Protein AF-K1U052-F1 (afdb_monomer_lite)

Radius of gyration: 28.9 Å; chains: 1; bounding box: 71×41×58 Å

Structure (mmCIF, N/CA/C/O backbone):
data_AF-K1U052-F1
#
_entry.id   AF-K1U052-F1
#
loop_
_atom_site.group_PDB
_atom_site.id
_atom_site.type_symbol
_atom_site.label_atom_id
_atom_site.label_alt_id
_atom_site.label_comp_id
_atom_site.label_asym_id
_atom_site.label_entity_id
_atom_site.label_seq_id
_atom_site.pdbx_PDB_ins_code
_atom_site.Cartn_x
_atom_site.Cartn_y
_atom_site.Cartn_z
_atom_site.occupancy
_atom_site.B_iso_or_equiv
_atom_site.auth_seq_id
_atom_site.auth_comp_id
_atom_site.auth_asym_id
_atom_site.auth_atom_id
_atom_site.pdbx_PDB_model_num
ATOM 1 N N . MET A 1 1 ? 57.858 -29.664 46.710 1.00 47.97 1 M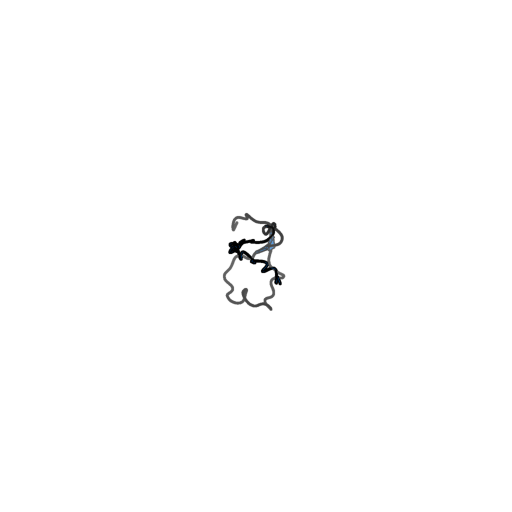ET A N 1
ATOM 2 C CA . MET A 1 1 ? 58.265 -28.668 45.689 1.00 47.97 1 MET A CA 1
ATOM 3 C C . MET A 1 1 ? 57.892 -29.277 44.341 1.00 47.97 1 MET A C 1
ATOM 5 O O . MET A 1 1 ? 58.208 -30.438 44.166 1.00 47.97 1 MET A O 1
ATOM 9 N N . ALA A 1 2 ? 57.152 -28.683 43.413 1.00 46.12 2 ALA A N 1
ATOM 10 C CA . ALA A 1 2 ? 56.809 -27.293 43.163 1.00 46.12 2 ALA A CA 1
ATOM 11 C C . ALA A 1 2 ? 55.384 -27.209 42.574 1.00 46.12 2 ALA A C 1
ATOM 13 O O . ALA A 1 2 ? 54.978 -28.063 41.791 1.00 46.12 2 ALA A O 1
ATOM 14 N N . THR A 1 3 ? 54.626 -26.188 42.964 1.00 47.16 3 THR A N 1
ATOM 15 C CA . THR A 1 3 ? 53.330 -25.833 42.373 1.00 47.16 3 THR A CA 1
ATOM 16 C C . THR A 1 3 ? 53.567 -25.027 41.096 1.00 47.16 3 THR A C 1
ATOM 18 O O . THR A 1 3 ? 54.158 -23.951 41.154 1.00 47.16 3 THR A O 1
ATOM 21 N N . GLY A 1 4 ? 53.133 -25.544 39.945 1.00 54.16 4 GLY A N 1
ATOM 22 C CA . GLY A 1 4 ? 53.186 -24.831 38.667 1.00 54.16 4 GLY A CA 1
ATOM 23 C C . GLY A 1 4 ? 52.036 -23.831 38.555 1.00 54.16 4 GLY A C 1
ATOM 24 O O . GLY A 1 4 ? 50.875 -24.228 38.524 1.00 54.16 4 GLY A O 1
ATOM 25 N N . LEU A 1 5 ? 52.353 -22.537 38.512 1.00 64.69 5 LEU A N 1
ATOM 26 C CA . LEU A 1 5 ? 51.388 -21.456 38.318 1.00 64.69 5 LEU A CA 1
ATOM 27 C C . LEU A 1 5 ? 51.168 -21.236 36.813 1.00 64.69 5 LEU A C 1
ATOM 29 O O . LEU A 1 5 ? 52.050 -20.727 36.126 1.00 64.69 5 LEU A O 1
ATOM 33 N N . PHE A 1 6 ? 50.000 -21.619 36.296 1.00 61.69 6 PHE A N 1
ATOM 34 C CA . PHE A 1 6 ? 49.592 -21.308 34.923 1.00 61.69 6 PHE A CA 1
ATOM 35 C C . PHE A 1 6 ? 49.003 -19.890 34.901 1.00 61.69 6 PHE A C 1
ATOM 37 O O . PHE A 1 6 ? 47.912 -19.654 35.421 1.00 61.69 6 PHE A O 1
ATOM 44 N N . ALA A 1 7 ? 49.739 -18.922 34.355 1.00 65.94 7 ALA A N 1
ATOM 45 C CA . ALA A 1 7 ? 49.252 -17.555 34.208 1.00 65.94 7 ALA A CA 1
ATOM 46 C C . ALA A 1 7 ? 48.253 -17.479 33.039 1.00 65.94 7 ALA A C 1
ATOM 48 O O . ALA A 1 7 ? 48.628 -17.640 31.878 1.00 65.94 7 ALA A O 1
ATOM 49 N N . LEU A 1 8 ? 46.977 -17.232 33.343 1.00 68.56 8 LEU A N 1
ATOM 50 C CA . LEU A 1 8 ? 45.954 -16.919 32.345 1.00 68.56 8 LEU A CA 1
ATOM 51 C C . LEU A 1 8 ? 46.111 -15.451 31.924 1.00 68.56 8 LEU A C 1
ATOM 53 O O . LEU A 1 8 ? 45.734 -14.537 32.654 1.00 68.56 8 LEU A O 1
ATOM 57 N N . LEU A 1 9 ? 46.690 -15.218 30.747 1.00 68.25 9 LEU A N 1
ATOM 58 C CA . LEU A 1 9 ? 46.706 -13.901 30.111 1.00 68.25 9 LEU A CA 1
ATOM 59 C C . LEU A 1 9 ? 45.305 -13.601 29.554 1.00 68.25 9 LEU A C 1
ATOM 61 O O . LEU A 1 9 ? 44.953 -14.039 28.461 1.00 68.25 9 LEU A O 1
ATOM 65 N N . SER A 1 10 ? 44.501 -12.854 30.313 1.00 72.06 10 SER A N 1
ATOM 66 C CA . SER A 1 10 ? 43.226 -12.302 29.838 1.00 72.06 10 SER A CA 1
ATOM 67 C C . SER A 1 10 ? 43.479 -11.161 28.852 1.00 72.06 10 SER A C 1
ATOM 69 O O . SER A 1 10 ? 43.656 -10.010 29.247 1.00 72.06 10 SER A O 1
ATOM 71 N N . GLY A 1 11 ? 43.496 -11.471 27.556 1.00 75.31 11 GLY A N 1
ATOM 72 C CA . GLY A 1 11 ? 43.383 -10.464 26.503 1.00 75.31 11 GLY A CA 1
ATOM 73 C C . GLY A 1 11 ? 41.938 -9.977 26.396 1.00 75.31 11 GLY A C 1
ATOM 74 O O . GLY A 1 11 ? 41.023 -10.786 26.251 1.00 75.31 11 GLY A O 1
ATOM 75 N N . ALA A 1 12 ? 41.712 -8.664 26.468 1.00 77.12 12 ALA A N 1
ATOM 76 C CA . ALA A 1 12 ? 40.393 -8.090 26.226 1.00 77.12 12 ALA A CA 1
ATOM 77 C C . ALA A 1 12 ? 39.998 -8.322 24.757 1.00 77.12 12 ALA A C 1
ATOM 79 O O . ALA A 1 12 ? 40.611 -7.761 23.849 1.00 77.12 12 ALA A O 1
ATOM 80 N N . VAL A 1 13 ? 38.984 -9.156 24.517 1.00 80.50 13 VAL A N 1
ATOM 81 C CA . VAL A 1 13 ? 38.394 -9.316 23.184 1.00 80.50 13 VAL A CA 1
ATOM 82 C C . VAL A 1 13 ? 37.532 -8.082 22.914 1.00 80.50 13 VAL A C 1
ATOM 84 O O . VAL A 1 13 ? 36.569 -7.854 23.649 1.00 80.50 13 VAL A O 1
ATOM 87 N N . PRO A 1 14 ? 37.835 -7.264 21.892 1.00 77.19 14 PRO A N 1
ATOM 88 C CA . PRO A 1 14 ? 36.967 -6.151 21.548 1.00 77.19 14 PRO A CA 1
ATOM 89 C C . PRO A 1 14 ? 35.646 -6.706 21.008 1.00 77.19 14 PRO A C 1
ATOM 91 O O . PRO A 1 14 ? 35.618 -7.334 19.948 1.00 77.19 14 PRO A O 1
ATOM 94 N N . VAL A 1 15 ? 34.542 -6.474 21.723 1.00 79.56 15 VAL A N 1
ATOM 95 C CA . VAL A 1 15 ? 33.210 -6.761 21.184 1.00 79.56 15 VAL A CA 1
ATOM 96 C C . VAL A 1 15 ? 32.902 -5.701 20.127 1.00 79.56 15 VAL A C 1
ATOM 98 O O . VAL A 1 15 ? 32.939 -4.501 20.398 1.00 79.56 15 VAL A O 1
ATOM 101 N N . ARG A 1 16 ? 32.645 -6.128 18.889 1.00 81.50 16 ARG A N 1
ATOM 102 C CA . ARG A 1 16 ? 32.133 -5.233 17.848 1.00 81.50 16 ARG A CA 1
ATOM 103 C C . ARG A 1 16 ? 30.620 -5.361 17.819 1.00 81.50 16 ARG A C 1
ATOM 105 O O . ARG A 1 16 ? 30.104 -6.460 17.641 1.00 81.50 16 ARG A O 1
ATOM 112 N N . ALA A 1 17 ? 29.912 -4.246 17.959 1.00 77.56 17 ALA A N 1
ATOM 113 C CA . ALA A 1 17 ? 28.494 -4.208 17.642 1.00 77.56 17 ALA A CA 1
ATOM 114 C C . ALA A 1 17 ? 28.345 -4.341 16.119 1.00 77.56 17 ALA A C 1
ATOM 116 O O . ALA A 1 17 ? 28.613 -3.397 15.377 1.00 77.56 17 ALA A O 1
ATOM 117 N N . GLN A 1 18 ? 27.969 -5.527 15.638 1.00 78.00 18 GLN A N 1
ATOM 118 C CA . GLN A 1 18 ? 27.556 -5.689 14.249 1.00 78.00 18 GLN A CA 1
ATOM 119 C C . GLN A 1 18 ? 26.121 -5.187 14.130 1.00 78.00 18 GLN A C 1
ATOM 121 O O . GLN A 1 18 ? 25.178 -5.872 14.521 1.00 78.00 18 GLN A O 1
ATOM 126 N N . VAL A 1 19 ? 25.952 -3.985 13.586 1.00 74.81 19 VAL A N 1
ATOM 127 C CA . VAL A 1 19 ? 24.630 -3.529 13.163 1.00 74.81 19 VAL A CA 1
ATOM 128 C C . VAL A 1 19 ? 24.259 -4.342 11.924 1.00 74.81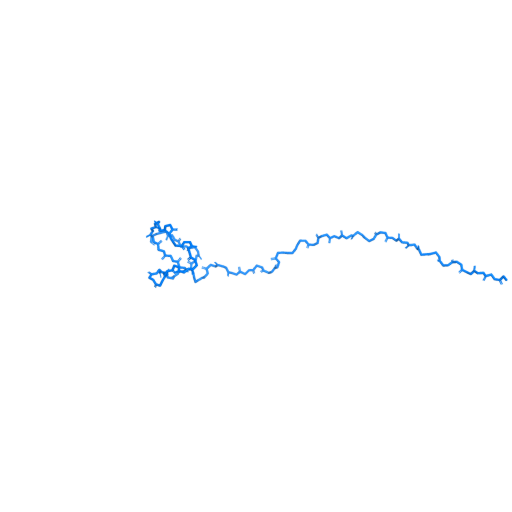 19 VAL A C 1
ATOM 130 O O . VAL A 1 19 ? 24.909 -4.232 10.887 1.00 74.81 19 VAL A O 1
ATOM 133 N N . SER A 1 20 ? 23.257 -5.207 12.050 1.00 78.12 20 SER A N 1
ATOM 134 C CA . SER A 1 20 ? 22.664 -5.925 10.924 1.00 78.12 20 SER A CA 1
ATOM 135 C C . SER A 1 20 ? 21.204 -5.520 10.815 1.00 78.12 20 SER A C 1
ATOM 137 O O . SER A 1 20 ? 20.462 -5.615 11.788 1.00 78.12 20 SER A O 1
ATOM 139 N N . PHE A 1 21 ? 20.797 -5.079 9.628 1.00 81.25 21 PHE A N 1
ATOM 140 C CA . PHE A 1 21 ? 19.412 -4.713 9.320 1.00 81.25 21 PHE A CA 1
ATOM 141 C C . PHE A 1 21 ? 18.626 -5.884 8.707 1.00 81.25 21 PHE A C 1
ATOM 143 O O . PHE A 1 21 ? 17.525 -5.700 8.199 1.00 81.25 21 PHE A O 1
ATOM 150 N N . GLY A 1 22 ? 19.194 -7.096 8.742 1.00 85.69 22 GLY A N 1
ATOM 151 C CA . GLY A 1 22 ? 18.647 -8.256 8.047 1.00 85.69 22 GLY A CA 1
ATOM 152 C C . GLY A 1 22 ? 18.861 -8.183 6.533 1.00 85.69 22 GLY A C 1
ATOM 153 O O . GLY A 1 22 ? 19.771 -7.509 6.046 1.00 85.69 22 GLY A O 1
ATOM 154 N N . ARG A 1 23 ? 18.038 -8.922 5.783 1.00 88.62 23 ARG A N 1
ATOM 155 C CA . ARG A 1 23 ? 18.037 -8.916 4.317 1.00 88.62 23 ARG A CA 1
ATOM 156 C C . ARG A 1 23 ? 17.013 -7.897 3.832 1.00 88.62 23 ARG A C 1
ATOM 158 O O . ARG A 1 23 ? 15.855 -7.978 4.220 1.00 88.62 23 ARG A O 1
ATOM 165 N N . ALA A 1 24 ? 17.428 -6.976 2.968 1.00 91.44 24 ALA A N 1
ATOM 166 C CA . ALA A 1 24 ? 16.486 -6.088 2.302 1.00 91.44 24 ALA A CA 1
ATOM 167 C C . ALA A 1 24 ? 15.534 -6.902 1.411 1.00 91.44 24 ALA A C 1
ATOM 169 O O . ALA A 1 24 ? 15.976 -7.773 0.656 1.00 91.44 24 ALA A O 1
ATOM 170 N N . GLU A 1 25 ? 14.241 -6.600 1.490 1.00 91.69 25 GLU A N 1
ATOM 171 C CA . GLU A 1 25 ? 13.204 -7.234 0.679 1.00 91.69 25 GLU A CA 1
ATOM 172 C C . GLU A 1 25 ? 12.434 -6.192 -0.131 1.00 91.69 25 GLU A C 1
ATOM 174 O O . GLU A 1 25 ? 12.410 -5.005 0.200 1.00 91.69 25 GLU A O 1
ATOM 179 N N . LYS A 1 26 ? 11.831 -6.642 -1.234 1.00 93.88 26 LYS A N 1
ATOM 180 C CA . LYS A 1 26 ? 11.052 -5.788 -2.129 1.00 93.88 26 LYS A CA 1
ATOM 181 C C . LYS A 1 26 ? 9.757 -5.380 -1.424 1.00 93.88 26 LYS A C 1
ATOM 183 O O . LYS A 1 26 ? 8.998 -6.236 -0.993 1.00 93.88 26 LYS A O 1
ATOM 188 N N . CYS A 1 27 ? 9.500 -4.078 -1.350 1.00 94.62 27 CYS A N 1
ATOM 189 C CA . CYS A 1 27 ? 8.322 -3.512 -0.687 1.00 94.62 27 CYS A CA 1
ATOM 190 C C . CYS A 1 27 ? 7.436 -2.690 -1.633 1.00 94.62 27 CYS A C 1
ATOM 192 O O . CYS A 1 27 ? 6.682 -1.840 -1.176 1.00 94.62 27 CYS A O 1
ATOM 194 N N . VAL A 1 28 ? 7.558 -2.883 -2.949 1.00 97.50 28 VAL A N 1
ATOM 195 C CA . VAL A 1 28 ? 6.845 -2.056 -3.937 1.00 97.50 28 VAL A CA 1
ATOM 196 C C . VAL A 1 28 ? 5.566 -2.693 -4.471 1.00 97.50 28 VAL A C 1
ATOM 198 O O . VAL A 1 28 ? 4.803 -2.000 -5.126 1.00 97.50 28 VAL A O 1
ATOM 201 N N . ASP A 1 29 ? 5.317 -3.975 -4.214 1.00 97.38 29 ASP A N 1
ATOM 202 C CA . ASP A 1 29 ? 4.144 -4.683 -4.739 1.00 97.38 29 ASP A CA 1
ATOM 203 C C . ASP A 1 29 ? 2.954 -4.628 -3.761 1.00 97.38 29 ASP A C 1
ATOM 205 O O . ASP A 1 29 ? 3.129 -4.348 -2.576 1.00 97.38 29 ASP A O 1
ATOM 209 N N . ASP A 1 30 ? 1.752 -4.906 -4.275 1.00 96.50 30 ASP A N 1
ATOM 210 C CA . ASP A 1 30 ? 0.505 -5.104 -3.515 1.00 96.50 30 ASP A CA 1
ATOM 211 C C . ASP A 1 30 ? 0.024 -3.927 -2.648 1.00 96.50 30 ASP A C 1
ATOM 213 O O . ASP A 1 30 ? -0.776 -4.112 -1.725 1.00 96.50 30 ASP A O 1
ATOM 217 N N . TRP A 1 31 ? 0.422 -2.700 -2.985 1.00 97.00 31 TRP A N 1
ATOM 218 C CA . TRP A 1 31 ? -0.079 -1.500 -2.318 1.00 97.00 31 TRP A CA 1
ATOM 219 C C . TRP A 1 31 ? -1.544 -1.247 -2.652 1.00 97.00 31 TRP A C 1
ATOM 221 O O . TRP A 1 31 ? -1.953 -1.380 -3.804 1.00 97.00 31 TRP A O 1
ATOM 231 N N . LEU A 1 32 ? -2.315 -0.809 -1.658 1.00 97.06 32 LEU A N 1
ATOM 232 C CA . LEU A 1 32 ? -3.656 -0.267 -1.853 1.00 97.06 32 LEU A CA 1
ATOM 233 C C . LEU A 1 32 ? -3.592 1.261 -1.902 1.00 97.06 32 LEU A C 1
ATOM 235 O O . LEU A 1 32 ? -2.918 1.894 -1.091 1.00 97.06 32 LEU A O 1
ATOM 239 N N . PHE A 1 33 ? -4.315 1.862 -2.844 1.00 95.94 33 PHE A N 1
ATOM 240 C CA . PHE A 1 33 ? -4.370 3.307 -3.033 1.00 95.94 33 PHE A CA 1
ATOM 241 C C . PHE A 1 33 ? -5.804 3.799 -3.229 1.00 95.94 33 PHE A C 1
ATOM 243 O O . PHE A 1 33 ? -6.602 3.211 -3.959 1.00 95.94 33 PHE A O 1
ATOM 250 N N . ARG A 1 34 ? -6.106 4.957 -2.646 1.00 95.38 34 ARG A N 1
ATOM 251 C CA . ARG A 1 34 ? -7.300 5.749 -2.93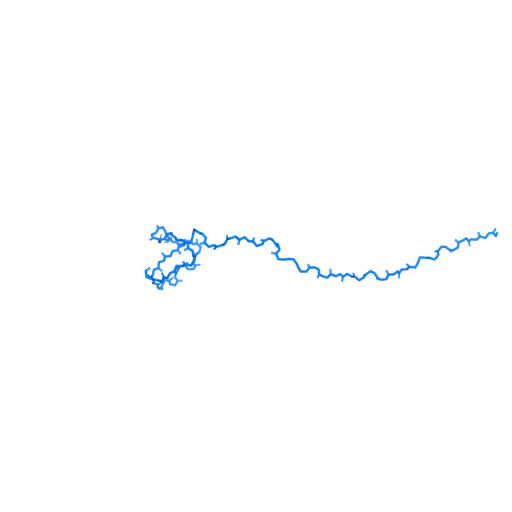7 1.00 95.38 34 ARG A CA 1
ATOM 252 C C . ARG A 1 34 ? -6.923 7.223 -2.875 1.00 95.38 34 ARG A C 1
ATOM 254 O O . ARG A 1 34 ? -6.235 7.637 -1.948 1.00 95.38 34 ARG A O 1
ATOM 261 N N . LEU A 1 35 ? -7.385 8.014 -3.841 1.00 95.06 35 LEU A N 1
ATOM 262 C CA . LEU A 1 35 ? -7.223 9.464 -3.789 1.00 95.06 35 LEU A CA 1
ATOM 263 C C . LEU A 1 35 ? -8.248 10.055 -2.811 1.00 95.06 35 LEU A C 1
ATOM 265 O O . LEU A 1 35 ? -9.450 9.855 -2.981 1.00 95.06 35 LEU A O 1
ATOM 269 N N . GLY A 1 36 ? -7.771 10.771 -1.797 1.00 93.00 36 GLY A N 1
ATOM 270 C CA . GLY A 1 36 ? -8.601 11.403 -0.772 1.00 93.00 36 GLY A CA 1
ATOM 271 C C . GLY A 1 36 ? -7.948 11.344 0.607 1.00 93.00 36 GLY A C 1
ATOM 272 O O . GLY A 1 36 ? -7.037 10.551 0.829 1.00 93.00 36 GLY A O 1
ATOM 273 N N . ASP A 1 37 ? -8.423 12.181 1.527 1.00 93.62 37 ASP A N 1
ATOM 274 C CA . ASP A 1 37 ? -7.932 12.242 2.907 1.00 93.62 37 ASP A CA 1
ATOM 275 C C . ASP A 1 37 ? -9.034 11.806 3.876 1.00 93.62 37 ASP A C 1
ATOM 277 O O . ASP A 1 37 ? -9.903 12.581 4.278 1.00 93.62 37 ASP A O 1
ATOM 281 N N . ASP A 1 38 ? -9.028 10.518 4.198 1.00 95.44 38 ASP A N 1
ATOM 282 C CA . ASP A 1 38 ? -9.918 9.926 5.185 1.00 95.44 38 ASP A CA 1
ATOM 283 C C . ASP A 1 38 ? -9.110 9.600 6.435 1.00 95.44 38 ASP A C 1
ATOM 285 O O . ASP A 1 38 ? -8.389 8.603 6.496 1.00 95.44 38 ASP A O 1
ATOM 289 N N . THR A 1 39 ? -9.241 10.448 7.453 1.00 96.50 39 THR A N 1
ATOM 290 C CA . THR A 1 39 ? -8.489 10.318 8.711 1.00 96.50 39 THR A CA 1
ATOM 291 C C . THR A 1 39 ? -8.724 8.990 9.444 1.00 96.50 39 THR A C 1
ATOM 293 O O . THR A 1 39 ? -7.931 8.623 10.319 1.00 96.50 39 THR A O 1
ATOM 296 N N . THR A 1 40 ? -9.782 8.249 9.093 1.00 97.75 4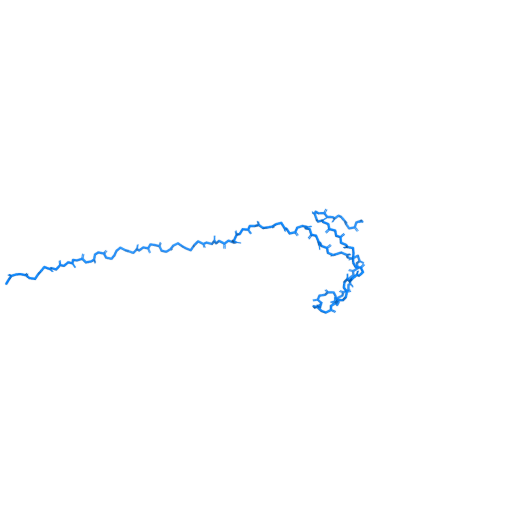0 THR A N 1
ATOM 297 C CA . THR A 1 40 ? -10.087 6.931 9.663 1.00 97.75 40 THR A CA 1
ATOM 298 C C . THR A 1 40 ? -9.315 5.792 8.992 1.00 97.75 40 THR A C 1
ATOM 300 O O . THR A 1 40 ? -9.162 4.741 9.611 1.00 97.75 40 THR A O 1
ATOM 303 N N . ALA A 1 41 ? -8.710 6.012 7.815 1.00 97.06 41 ALA A N 1
ATOM 304 C CA . ALA A 1 41 ? -7.928 5.010 7.074 1.00 97.06 41 ALA A CA 1
ATOM 305 C C . ALA A 1 41 ? -6.691 4.485 7.828 1.00 97.06 41 ALA A C 1
ATOM 307 O O . ALA A 1 41 ? -6.116 3.466 7.465 1.00 97.06 41 ALA A O 1
ATOM 308 N N . ARG A 1 42 ? -6.291 5.150 8.919 1.00 96.31 42 ARG A N 1
ATOM 309 C CA . ARG A 1 42 ? -5.243 4.676 9.839 1.00 96.31 42 ARG A CA 1
ATOM 310 C C . ARG A 1 42 ? -5.693 3.550 10.780 1.00 96.31 42 ARG A C 1
ATOM 312 O O . ARG A 1 42 ? -4.867 3.002 11.507 1.00 96.31 42 ARG A O 1
ATOM 319 N N . MET A 1 43 ? -6.996 3.296 10.892 1.00 98.12 43 MET A N 1
ATOM 320 C CA . MET A 1 43 ? -7.546 2.344 11.858 1.00 98.12 43 MET A CA 1
ATOM 321 C C . MET A 1 43 ? -7.333 0.902 11.372 1.00 98.12 43 MET A C 1
ATOM 323 O O . MET A 1 43 ? -7.646 0.617 10.222 1.00 98.12 43 MET A O 1
ATOM 327 N N . PRO A 1 44 ? -6.916 -0.046 12.237 1.00 97.56 44 PRO A N 1
ATOM 328 C CA . PRO A 1 44 ? -6.736 -1.449 11.837 1.00 97.56 44 PRO A CA 1
ATOM 329 C C . PRO A 1 44 ? -8.001 -2.145 11.309 1.00 97.56 44 PRO A C 1
ATOM 331 O O . PRO A 1 44 ? -7.899 -3.170 10.650 1.00 97.56 44 PRO A O 1
ATOM 334 N N . ALA A 1 45 ? -9.183 -1.618 11.642 1.00 97.62 45 ALA A N 1
ATOM 335 C CA . ALA A 1 45 ? -10.482 -2.145 11.222 1.00 97.62 45 ALA A CA 1
ATOM 336 C C . ALA A 1 45 ? -11.111 -1.351 10.058 1.00 97.62 45 ALA A C 1
ATOM 338 O O . ALA A 1 45 ? -12.309 -1.478 9.816 1.00 97.62 45 ALA A O 1
ATOM 339 N N . PHE A 1 46 ? -10.343 -0.482 9.396 1.00 97.56 46 PHE A N 1
ATOM 340 C CA . PHE A 1 46 ? -10.818 0.273 8.242 1.00 97.56 46 PHE A CA 1
ATOM 341 C C . PHE A 1 46 ? -11.086 -0.665 7.054 1.00 97.56 46 PHE A C 1
ATOM 343 O O . PHE A 1 46 ? -10.298 -1.568 6.788 1.0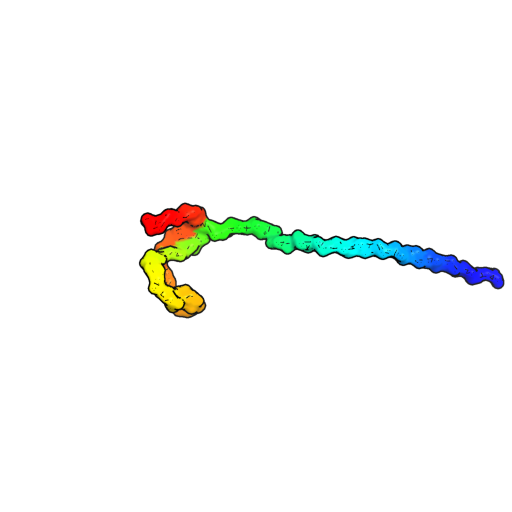0 97.56 46 PHE A O 1
ATOM 350 N N . ASP A 1 47 ? -12.196 -0.449 6.348 1.00 97.31 47 ASP A N 1
ATOM 351 C CA . ASP A 1 47 ? -12.532 -1.200 5.136 1.00 97.31 47 ASP A CA 1
ATOM 352 C C . ASP A 1 47 ? -11.882 -0.541 3.909 1.00 97.31 47 ASP A C 1
ATOM 354 O O . ASP A 1 47 ? -12.348 0.484 3.401 1.00 97.31 47 ASP A O 1
ATOM 358 N N . ASP A 1 48 ? -10.785 -1.130 3.439 1.00 97.44 48 ASP A N 1
ATOM 359 C CA . ASP A 1 48 ? -10.043 -0.713 2.249 1.00 97.44 48 ASP A CA 1
ATOM 360 C C . ASP A 1 48 ? -10.394 -1.533 0.993 1.00 97.44 48 ASP A C 1
ATOM 362 O O . ASP A 1 48 ? -9.753 -1.369 -0.047 1.00 97.44 48 ASP A O 1
ATOM 366 N N . SER A 1 49 ? -11.453 -2.354 1.027 1.00 97.00 49 SER A N 1
ATOM 367 C CA . SER A 1 49 ? -11.825 -3.258 -0.077 1.00 97.00 49 SER A CA 1
ATOM 368 C C . SER A 1 49 ? -12.101 -2.552 -1.412 1.00 97.00 49 SER A C 1
ATOM 370 O O . SER A 1 49 ? -11.966 -3.155 -2.477 1.00 97.00 49 SER A O 1
ATOM 372 N N . GLY A 1 50 ? -12.463 -1.267 -1.371 1.00 96.12 50 GLY A N 1
ATOM 373 C CA . GLY A 1 50 ? -12.678 -0.429 -2.554 1.00 96.12 50 GLY A CA 1
ATOM 374 C C . GLY A 1 50 ? -11.422 0.254 -3.113 1.00 96.12 50 GLY A C 1
ATOM 375 O O . GLY A 1 50 ? -11.535 1.024 -4.068 1.00 96.12 50 GLY A O 1
ATOM 376 N N . TRP A 1 51 ? -10.244 0.061 -2.516 1.00 97.38 51 TRP A N 1
ATOM 377 C CA . TRP A 1 51 ? -9.011 0.733 -2.935 1.00 97.38 51 TRP A CA 1
ATOM 378 C C . TRP A 1 51 ? -8.373 0.025 -4.135 1.00 97.38 51 TRP A C 1
ATOM 380 O O . TRP A 1 51 ? -8.451 -1.195 -4.282 1.00 97.38 51 TRP A O 1
ATOM 390 N N . ARG A 1 52 ? -7.706 0.786 -5.014 1.00 96.50 52 ARG A N 1
ATOM 391 C CA . ARG A 1 52 ? -6.997 0.207 -6.166 1.00 96.50 52 ARG A CA 1
ATOM 392 C C . ARG A 1 52 ? -5.728 -0.491 -5.685 1.00 96.50 52 ARG A C 1
ATOM 394 O O . ARG A 1 52 ? -4.961 0.108 -4.936 1.00 96.5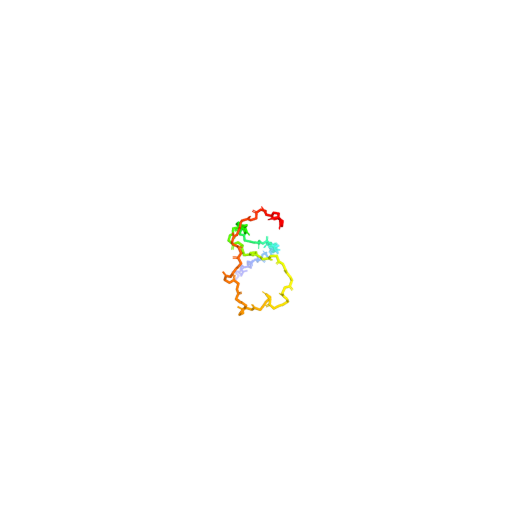0 52 ARG A O 1
ATOM 401 N N . ARG A 1 53 ? -5.470 -1.714 -6.155 1.00 97.25 53 ARG A N 1
ATOM 402 C CA . ARG A 1 53 ? -4.177 -2.384 -5.954 1.00 97.25 53 ARG A CA 1
ATOM 403 C C . ARG A 1 53 ? -3.179 -1.947 -7.031 1.00 97.25 53 ARG A C 1
ATOM 405 O O . ARG A 1 53 ? -3.534 -1.942 -8.209 1.00 97.25 53 ARG A O 1
ATOM 412 N N . LEU A 1 54 ? -1.954 -1.586 -6.643 1.00 96.62 54 LEU A N 1
ATOM 413 C CA . LEU A 1 54 ? -0.896 -1.130 -7.554 1.00 96.62 54 LEU A CA 1
ATOM 414 C C . LEU A 1 54 ? 0.520 -1.500 -7.080 1.00 96.62 54 LEU A C 1
ATOM 416 O O . LEU A 1 54 ? 0.723 -1.910 -5.937 1.00 96.62 54 LEU A O 1
ATOM 420 N N . THR A 1 55 ? 1.497 -1.309 -7.969 1.00 97.12 55 THR A N 1
ATOM 421 C CA . THR A 1 55 ? 2.935 -1.444 -7.692 1.00 97.12 55 THR A CA 1
ATOM 422 C C . THR A 1 55 ? 3.607 -0.069 -7.750 1.00 97.12 55 THR A C 1
ATOM 424 O O . THR A 1 55 ? 3.315 0.724 -8.640 1.00 97.12 55 THR A O 1
ATOM 427 N N . LEU A 1 56 ? 4.518 0.217 -6.818 1.00 96.38 56 LEU A N 1
ATOM 428 C CA . LEU A 1 56 ? 5.315 1.446 -6.792 1.00 96.38 56 LEU A CA 1
ATOM 429 C C . LEU A 1 56 ? 6.530 1.368 -7.750 1.00 96.38 56 LEU A C 1
ATOM 431 O O . LEU A 1 56 ? 7.083 0.284 -7.950 1.00 96.38 56 LEU A O 1
ATOM 435 N N . PRO A 1 57 ? 7.032 2.505 -8.273 1.00 96.25 57 PRO A N 1
ATOM 436 C CA . PRO A 1 57 ? 6.471 3.850 -8.148 1.00 96.25 57 PRO A CA 1
ATOM 437 C C . PRO A 1 57 ? 5.216 4.021 -9.016 1.00 96.25 57 PRO A C 1
ATOM 439 O O . PRO A 1 57 ? 5.176 3.551 -10.147 1.00 96.25 57 PRO A O 1
ATOM 442 N N . HIS A 1 58 ? 4.218 4.732 -8.487 1.00 93.38 58 HIS A N 1
ATOM 443 C CA . HIS A 1 58 ? 2.999 5.105 -9.208 1.00 93.38 58 HIS A CA 1
ATOM 444 C C . HIS A 1 58 ? 2.727 6.593 -8.982 1.00 93.38 58 HIS A C 1
ATOM 446 O O . HIS A 1 58 ? 2.826 7.082 -7.852 1.00 93.38 58 HIS A O 1
ATOM 452 N N . ASP A 1 59 ? 2.435 7.323 -10.048 1.00 90.94 59 ASP A N 1
ATOM 453 C CA . ASP A 1 59 ? 2.050 8.730 -10.002 1.00 90.94 59 ASP A CA 1
ATOM 454 C C . ASP A 1 59 ? 0.580 8.874 -9.590 1.00 90.94 59 ASP A C 1
ATOM 456 O O . ASP A 1 59 ? -0.222 7.968 -9.742 1.00 90.94 59 ASP A O 1
ATOM 460 N N . TRP A 1 60 ? 0.174 9.993 -8.999 1.00 87.12 60 TRP A N 1
ATOM 461 C CA . TRP A 1 60 ? -1.187 10.081 -8.442 1.00 87.12 60 TRP A CA 1
ATOM 462 C C . TRP A 1 60 ? -2.301 10.173 -9.496 1.00 87.12 60 TRP A C 1
ATOM 464 O O . TRP A 1 60 ? -3.474 10.133 -9.114 1.00 87.12 60 TRP A O 1
ATOM 474 N N . SER A 1 61 ? -1.932 10.261 -10.780 1.00 78.19 61 SER A N 1
ATOM 475 C CA . SER A 1 61 ? -2.828 10.150 -11.933 1.00 78.19 61 SER A CA 1
ATOM 476 C C . SER A 1 61 ? -3.507 8.779 -12.055 1.00 78.19 61 SER A C 1
ATOM 478 O O . SER A 1 61 ? -3.053 7.760 -11.460 1.00 78.19 61 SER A O 1
#

pLDDT: mean 86.08, std 14.19, range [46.12, 98.12]

InterPro domains:
  IPR008979 Galactose-binding-like domain superfamily [SSF49785] (29-61)

Sequence (61 aa):
MATGLFALLSGAVPVRAQVSFGRAEKCVDDWLFRLGDDTTARMPAFDDSGWRRLTLPHDWS

Foldseek 3Di:
DDDDDDDDDDDDDDDDPDDDPDDDDDDFFFDWDDPDDDVCVPPPPDDSVVTDGDGPPDDPD

Secondary structure (DSSP, 8-state):
----------------------------SSEEE-SS--GGGGSTT---TTSEEE-SS----

Organism: NCBI:txid408170